Protein AF-A0A1A8LZZ4-F1 (afdb_monomer_lite)

InterPro domains:
  IPR058899 TGFBR3/Endoglin-like, N-terminal domain [PF26060] (13-72)

Foldseek 3Di:
DEDDDDDDDPPDPQEEEDEDEDPDPPDDPQDEAEYEAEDPDAHEYEYHYDPDQFQRHYEYHYDPNHHYDYDRYRYDD

Radius of gyration: 13.05 Å; chains: 1; bounding box: 31×26×30 Å

Sequence (77 aa):
HAIASERVTERSGNKMTVLLRPLSSSLSPLRTVHLVLSSKLPVSWVLESEQLPPSFPVSVQVSTNSSVQSHDLIVRV

Organism: NCBI:txid704102

Secondary structure (DSSP, 8-state):
-EEE-----TTSTTEEEEEE--SSSS--S--PEEEEEE-SS--EEEEEESSPPTTEEEEEEE-TT-EEEESSEEEE-

pLDDT: mean 81.45, std 15.97, range [40.47, 95.44]

Structure (mmCIF, N/CA/C/O backbone):
data_AF-A0A1A8LZZ4-F1
#
_entry.id   AF-A0A1A8LZZ4-F1
#
loop_
_atom_site.group_PDB
_atom_site.id
_atom_site.type_symbol
_atom_site.label_atom_id
_atom_site.label_alt_id
_atom_site.label_comp_id
_atom_site.label_asym_id
_atom_site.label_entity_id
_atom_site.label_seq_id
_atom_site.pdbx_PDB_ins_code
_atom_site.Cartn_x
_atom_site.Cartn_y
_atom_site.Cartn_z
_atom_site.occupancy
_atom_site.B_iso_or_equiv
_atom_site.auth_seq_id
_atom_site.auth_comp_id
_atom_site.auth_asym_id
_atom_site.auth_atom_id
_atom_site.pdbx_PDB_model_num
ATOM 1 N N . HIS A 1 1 ? -6.056 -2.218 -3.377 1.00 58.00 1 HIS A N 1
ATOM 2 C CA . HIS A 1 1 ? -6.379 -1.066 -4.253 1.00 58.00 1 HIS A CA 1
ATOM 3 C C . HIS A 1 1 ? -5.230 -0.852 -5.233 1.00 58.00 1 HIS A C 1
ATOM 5 O O . HIS A 1 1 ? -4.090 -1.067 -4.834 1.00 58.00 1 HIS A O 1
ATOM 11 N N . ALA A 1 2 ? -5.513 -0.478 -6.486 1.00 40.47 2 ALA A N 1
ATOM 12 C CA . ALA A 1 2 ? -4.496 -0.203 -7.506 1.00 40.47 2 ALA A CA 1
ATOM 13 C C . ALA A 1 2 ? -4.491 1.296 -7.831 1.00 40.47 2 ALA A C 1
ATOM 15 O O . ALA A 1 2 ? -5.546 1.858 -8.119 1.00 40.47 2 ALA A O 1
ATOM 16 N N . ILE A 1 3 ? -3.322 1.933 -7.754 1.00 55.22 3 ILE A N 1
ATOM 17 C CA . ILE A 1 3 ? -3.130 3.340 -8.121 1.00 55.22 3 ILE A CA 1
ATOM 18 C C . ILE A 1 3 ? -2.142 3.363 -9.289 1.00 55.22 3 ILE A C 1
ATOM 20 O O . ILE A 1 3 ? -1.025 2.867 -9.159 1.00 55.22 3 ILE A O 1
ATOM 24 N N . ALA A 1 4 ? -2.559 3.927 -10.422 1.00 42.22 4 ALA A N 1
ATOM 25 C CA . ALA A 1 4 ? -1.708 4.187 -11.579 1.00 42.22 4 ALA A CA 1
ATOM 26 C C . ALA A 1 4 ? -1.640 5.706 -11.795 1.00 42.22 4 ALA A C 1
ATOM 28 O O . ALA A 1 4 ? -2.676 6.369 -11.793 1.00 42.22 4 ALA A O 1
ATOM 29 N N . SER A 1 5 ? -0.436 6.261 -11.944 1.00 52.38 5 SER A N 1
ATOM 30 C CA . SER A 1 5 ? -0.222 7.702 -12.138 1.00 52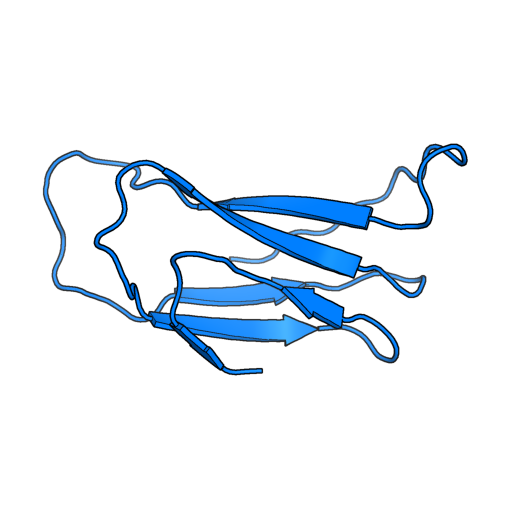.38 5 SER A CA 1
ATOM 31 C C . SER A 1 5 ? 0.513 7.965 -13.451 1.00 52.38 5 SER A C 1
ATOM 33 O O . SER A 1 5 ? 1.578 7.394 -13.683 1.00 52.38 5 SER A O 1
ATOM 35 N N . GLU A 1 6 ? -0.053 8.822 -14.308 1.00 46.25 6 GLU A N 1
ATOM 36 C CA . GLU A 1 6 ? 0.476 9.160 -15.644 1.00 46.25 6 GLU A CA 1
ATOM 37 C C . GLU A 1 6 ? 1.009 10.607 -15.755 1.00 46.25 6 GLU A C 1
ATOM 39 O O . GLU A 1 6 ? 1.414 11.034 -16.831 1.00 46.25 6 GLU A O 1
ATOM 44 N N . ARG A 1 7 ? 1.104 11.394 -14.672 1.00 47.75 7 ARG A N 1
ATOM 45 C CA . ARG A 1 7 ? 1.637 12.769 -14.781 1.00 47.75 7 ARG A CA 1
ATOM 46 C C . ARG A 1 7 ? 2.778 13.057 -13.814 1.00 47.75 7 ARG A C 1
ATOM 48 O O . ARG A 1 7 ? 2.573 13.268 -12.625 1.00 47.75 7 ARG A O 1
ATOM 55 N N . VAL A 1 8 ? 3.983 13.090 -14.380 1.00 48.91 8 VAL A N 1
ATOM 56 C CA . VAL A 1 8 ? 5.237 13.493 -13.737 1.00 48.91 8 VAL A CA 1
ATOM 57 C C . VAL A 1 8 ? 5.419 14.994 -13.963 1.00 48.91 8 VAL A C 1
ATOM 59 O O . VAL A 1 8 ? 5.649 15.431 -15.086 1.00 48.91 8 VAL A O 1
ATOM 62 N N . THR A 1 9 ? 5.287 15.805 -12.915 1.00 47.56 9 THR A N 1
ATOM 63 C CA . THR A 1 9 ? 5.753 17.200 -12.929 1.00 47.56 9 THR A CA 1
ATOM 64 C C . THR A 1 9 ? 7.186 17.232 -12.405 1.00 47.56 9 THR A C 1
ATOM 66 O O . THR A 1 9 ? 7.418 16.968 -11.227 1.00 47.56 9 THR A O 1
ATOM 69 N N . GLU A 1 10 ? 8.133 17.550 -13.287 1.00 46.69 10 GLU A N 1
ATOM 70 C CA . GLU A 1 10 ? 9.602 17.438 -13.169 1.00 46.69 10 GLU A CA 1
ATOM 71 C C . GLU A 1 10 ? 10.292 18.285 -12.071 1.00 46.69 10 GLU A C 1
ATOM 73 O O . GLU A 1 10 ? 11.456 18.645 -12.212 1.00 46.69 10 GLU A O 1
ATOM 78 N N . ARG A 1 11 ? 9.629 18.644 -10.965 1.00 48.78 11 ARG A N 1
ATOM 79 C CA . ARG A 1 11 ? 10.213 19.571 -9.969 1.00 48.78 11 ARG A CA 1
ATOM 80 C C . ARG A 1 11 ? 10.395 19.023 -8.553 1.00 48.78 11 ARG A C 1
ATOM 82 O O . ARG A 1 11 ? 10.979 19.697 -7.715 1.00 48.78 11 ARG A O 1
ATOM 89 N N . SER A 1 12 ? 9.958 17.796 -8.292 1.00 51.56 12 SER A N 1
ATOM 90 C CA . SER A 1 12 ? 10.197 17.069 -7.041 1.00 51.56 12 SER A CA 1
ATOM 91 C C . SER A 1 12 ? 10.588 15.658 -7.442 1.00 51.56 12 SER A C 1
ATOM 93 O O . SER A 1 12 ? 9.769 14.975 -8.051 1.00 51.56 12 SER A O 1
ATOM 95 N N . GLY A 1 13 ? 11.846 15.260 -7.222 1.00 61.38 13 GLY A N 1
ATOM 96 C CA . GLY A 1 13 ? 12.365 13.975 -7.700 1.00 61.38 13 GLY A CA 1
ATOM 97 C C . GLY A 1 13 ? 11.385 12.846 -7.399 1.00 61.38 13 GLY A C 1
ATOM 98 O O . GLY A 1 13 ? 11.139 12.602 -6.231 1.00 61.38 13 GLY A O 1
ATOM 99 N N . ASN A 1 14 ? 10.791 12.262 -8.448 1.00 80.25 14 ASN A N 1
ATOM 100 C CA . ASN A 1 14 ? 9.753 11.220 -8.503 1.00 80.25 14 ASN A CA 1
ATOM 101 C C . ASN A 1 14 ? 9.150 10.760 -7.158 1.00 80.25 14 ASN A C 1
ATOM 103 O O . ASN A 1 14 ? 9.141 9.570 -6.860 1.00 80.25 14 ASN A O 1
ATOM 107 N N . LYS A 1 15 ? 8.655 11.678 -6.327 1.00 89.88 15 LYS A N 1
ATOM 108 C CA . LYS A 1 15 ? 8.127 11.375 -4.995 1.00 89.88 15 LYS A CA 1
ATOM 109 C C . LYS A 1 15 ? 6.614 11.468 -5.053 1.00 89.88 15 LYS A C 1
ATOM 111 O O . LYS A 1 15 ? 6.082 12.486 -5.490 1.00 89.88 15 LYS A O 1
ATOM 116 N N . MET A 1 16 ? 5.928 10.423 -4.601 1.00 90.06 16 MET A N 1
ATOM 117 C CA . MET A 1 16 ? 4.470 10.348 -4.646 1.00 90.06 16 MET A CA 1
ATOM 118 C C . MET A 1 16 ? 3.898 9.960 -3.288 1.00 90.06 16 MET A C 1
ATOM 120 O O . MET A 1 16 ? 4.306 8.964 -2.700 1.00 90.06 16 MET A O 1
ATOM 124 N N . THR A 1 17 ? 2.932 10.735 -2.803 1.00 92.12 17 THR A N 1
ATOM 125 C CA . THR A 1 17 ? 2.243 10.454 -1.540 1.00 92.12 17 THR A CA 1
ATOM 126 C C . THR A 1 17 ? 0.940 9.701 -1.802 1.00 92.12 17 THR A C 1
ATOM 128 O O . THR A 1 17 ? 0.184 10.047 -2.710 1.00 92.12 17 THR A O 1
ATOM 131 N N . VAL A 1 18 ? 0.669 8.679 -0.995 1.00 92.25 18 VAL A N 1
ATOM 132 C CA . VAL A 1 18 ? -0.575 7.910 -0.980 1.00 92.25 18 VAL A CA 1
ATOM 133 C C . VAL A 1 18 ? -1.188 8.042 0.407 1.00 92.25 18 VAL A C 1
ATOM 135 O O . VAL A 1 18 ? -0.635 7.550 1.388 1.00 92.25 18 VAL A O 1
ATOM 138 N N . LEU A 1 19 ? -2.346 8.694 0.470 1.00 91.75 19 LEU A N 1
ATOM 139 C CA . LEU A 1 19 ? -3.107 8.866 1.701 1.00 91.75 19 LEU A CA 1
ATOM 140 C C . LEU A 1 19 ? -4.123 7.732 1.857 1.00 91.75 19 LEU A C 1
ATOM 142 O O . LEU A 1 19 ? -4.988 7.536 1.000 1.00 91.75 19 LEU A O 1
ATOM 146 N N . LEU A 1 20 ? -4.038 7.002 2.965 1.00 89.75 20 LEU A N 1
ATOM 147 C CA . LEU A 1 20 ? -5.002 5.978 3.345 1.00 89.75 20 LEU A CA 1
ATOM 148 C C . LEU A 1 20 ? -5.963 6.542 4.390 1.00 89.75 20 LEU A C 1
ATOM 150 O O . LEU A 1 20 ? -5.542 6.944 5.472 1.00 89.75 20 LEU A O 1
ATOM 154 N N . ARG A 1 21 ? -7.258 6.523 4.071 1.00 89.38 21 ARG A N 1
ATOM 155 C CA . ARG A 1 21 ? -8.326 6.940 4.983 1.00 89.38 21 ARG A CA 1
ATOM 156 C C . ARG A 1 21 ? -9.499 5.956 4.944 1.00 89.38 21 ARG A C 1
ATOM 158 O O . ARG A 1 21 ? -9.835 5.470 3.856 1.00 89.38 21 ARG A O 1
ATOM 165 N N . PRO A 1 22 ? -10.143 5.651 6.081 1.00 85.44 22 PRO A N 1
ATOM 166 C CA . PRO A 1 22 ? 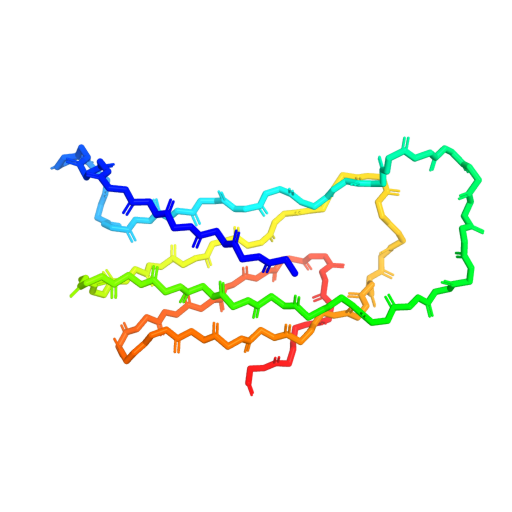-11.386 4.890 6.094 1.00 85.44 22 PRO A CA 1
ATOM 167 C C . PRO A 1 22 ? -12.492 5.594 5.300 1.00 85.44 22 PRO A C 1
ATOM 169 O O . PRO A 1 22 ? -12.600 6.818 5.308 1.00 85.44 22 PRO A O 1
ATOM 172 N N . LEU A 1 23 ? -13.354 4.815 4.644 1.00 82.12 23 LEU A N 1
ATOM 173 C CA . LEU A 1 23 ? -14.561 5.341 3.988 1.00 82.12 23 LEU A CA 1
ATOM 174 C C . LEU A 1 23 ? -15.726 5.548 4.970 1.00 82.12 23 LEU A C 1
ATOM 176 O O . LEU A 1 23 ? -16.688 6.236 4.644 1.00 82.12 23 LEU A O 1
ATOM 180 N N . SER A 1 24 ? -15.651 4.945 6.159 1.00 78.44 24 SER A N 1
ATOM 181 C CA . SER A 1 24 ? -16.678 5.009 7.200 1.00 78.44 24 SER A CA 1
ATOM 182 C C . SER A 1 24 ? -16.046 5.089 8.585 1.00 78.44 24 SER A C 1
ATOM 184 O O . SER A 1 24 ? -15.012 4.467 8.824 1.00 78.44 24 SER A O 1
ATOM 186 N N . SER A 1 25 ? -16.724 5.762 9.516 1.00 68.25 25 SER A N 1
ATOM 187 C CA . SER A 1 25 ? -16.343 5.826 10.935 1.00 68.25 25 SER A CA 1
ATOM 188 C C . SER A 1 25 ? -16.528 4.500 11.677 1.00 68.25 25 SER A C 1
ATOM 190 O O . SER A 1 25 ? -15.907 4.289 12.717 1.00 68.25 25 SER A O 1
ATOM 192 N N . SER A 1 26 ? -17.349 3.580 11.151 1.00 68.56 26 SER A N 1
ATOM 193 C CA . SER A 1 26 ? -17.403 2.219 11.675 1.00 68.56 26 SER A CA 1
ATOM 194 C C . SER A 1 26 ? -16.099 1.510 11.333 1.00 68.56 26 SER A C 1
ATOM 196 O O . SER A 1 26 ? -15.847 1.174 10.169 1.00 68.56 26 SER A O 1
ATOM 198 N N . LEU A 1 27 ? -15.278 1.281 12.353 1.00 63.72 27 LEU A N 1
ATOM 199 C CA . LEU A 1 27 ? -14.097 0.442 12.254 1.00 63.72 27 LEU A CA 1
ATOM 200 C C . LEU A 1 27 ? -14.564 -0.977 11.915 1.00 63.72 27 LEU A C 1
ATOM 202 O O . LEU A 1 27 ? -14.994 -1.744 12.773 1.00 63.72 27 LEU A O 1
ATOM 206 N N . SER A 1 28 ? -14.515 -1.307 10.625 1.00 64.12 28 SER A N 1
ATOM 207 C CA . SER A 1 28 ? -14.527 -2.700 10.183 1.00 64.12 28 SER A CA 1
ATOM 208 C C . SER A 1 28 ? -13.408 -3.450 10.917 1.00 64.12 28 SER A C 1
ATOM 210 O O . SER A 1 28 ? -12.417 -2.810 11.284 1.00 64.12 28 SER A O 1
ATOM 212 N N . PRO A 1 29 ? -13.502 -4.780 11.104 1.00 68.12 29 PRO A N 1
ATOM 213 C CA . PRO A 1 29 ? -12.390 -5.540 11.667 1.00 68.12 29 PRO A CA 1
ATOM 214 C C . PRO A 1 29 ? -11.092 -5.165 10.945 1.00 68.12 29 PRO A C 1
ATOM 216 O O . PRO A 1 29 ? -11.096 -4.985 9.723 1.00 68.12 29 PRO A O 1
ATOM 219 N N . LEU A 1 30 ? -10.017 -4.989 11.718 1.00 73.69 30 LEU A N 1
ATOM 220 C CA . LEU A 1 30 ? -8.685 -4.628 11.233 1.00 73.69 30 LEU A CA 1
ATOM 221 C C . LEU A 1 30 ? -8.261 -5.621 10.144 1.00 73.69 30 LEU A C 1
ATOM 223 O O . LEU A 1 30 ? -7.869 -6.750 10.431 1.00 73.69 30 LEU A O 1
ATOM 227 N N . ARG A 1 31 ? -8.391 -5.211 8.882 1.00 83.38 31 ARG A N 1
ATOM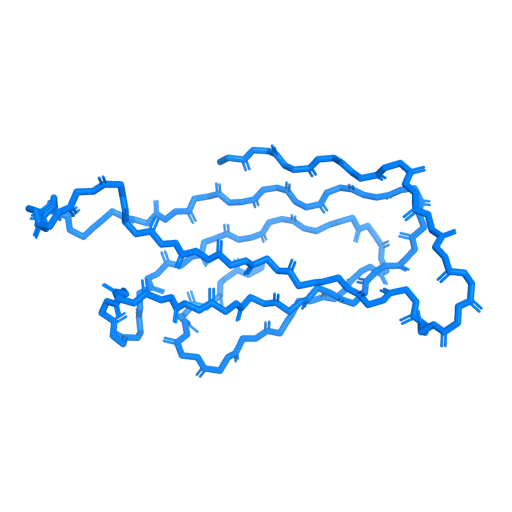 228 C CA . ARG A 1 31 ? -8.013 -6.001 7.710 1.00 83.38 31 ARG A CA 1
ATOM 229 C C . ARG A 1 31 ? -6.737 -5.423 7.130 1.00 83.38 31 ARG A C 1
ATOM 231 O O . ARG A 1 31 ? -6.670 -4.219 6.900 1.00 83.38 31 ARG A O 1
ATOM 238 N N . THR A 1 32 ? -5.765 -6.283 6.846 1.00 87.69 32 THR A N 1
ATOM 239 C CA . THR A 1 32 ? -4.568 -5.891 6.098 1.00 87.69 32 THR A CA 1
ATOM 240 C C . THR A 1 32 ? -4.971 -5.320 4.743 1.00 87.69 32 THR A C 1
ATOM 242 O O . THR A 1 32 ? -5.723 -5.946 3.993 1.00 87.69 32 THR A O 1
ATOM 245 N N . VAL A 1 33 ? -4.465 -4.133 4.414 1.00 88.81 33 VAL A N 1
ATOM 246 C CA . VAL A 1 33 ? -4.667 -3.532 3.091 1.00 88.81 33 VAL A CA 1
ATOM 247 C C . VAL A 1 33 ? -3.531 -3.955 2.173 1.00 88.81 33 VAL A C 1
ATOM 249 O O . VAL A 1 33 ? -2.364 -3.804 2.516 1.00 88.81 33 VAL A O 1
ATOM 252 N N . HIS A 1 34 ? -3.880 -4.454 0.988 1.00 92.62 34 HIS A N 1
ATOM 253 C CA . HIS A 1 34 ? -2.923 -4.766 -0.070 1.00 92.62 34 HIS A CA 1
ATOM 254 C C . HIS A 1 34 ? -2.905 -3.637 -1.112 1.00 92.62 34 HIS A C 1
ATOM 256 O O . HIS A 1 34 ? -3.938 -3.303 -1.718 1.00 92.62 34 HIS A O 1
ATOM 262 N N . LEU A 1 35 ? -1.732 -3.041 -1.309 1.00 93.62 35 LEU A N 1
ATOM 263 C CA . LEU A 1 35 ? -1.463 -1.971 -2.264 1.00 93.62 35 LEU A CA 1
ATOM 264 C C . LEU A 1 35 ? -0.486 -2.459 -3.325 1.00 93.62 35 LEU A C 1
ATOM 266 O O . LEU A 1 35 ? 0.539 -3.054 -3.008 1.00 93.62 35 LEU A O 1
ATOM 270 N N . VAL A 1 36 ? -0.789 -2.151 -4.581 1.00 94.25 36 VAL A N 1
ATOM 271 C CA . VAL A 1 36 ? 0.144 -2.334 -5.694 1.00 94.25 36 VAL A CA 1
ATOM 272 C C . VAL A 1 36 ? 0.419 -0.959 -6.281 1.00 94.25 36 VAL A C 1
ATOM 274 O O . VAL A 1 36 ? -0.492 -0.304 -6.796 1.00 94.25 36 VAL A O 1
ATOM 277 N N . LEU A 1 37 ? 1.665 -0.515 -6.152 1.00 92.69 37 LEU A N 1
ATOM 278 C CA . LEU A 1 37 ? 2.157 0.789 -6.575 1.00 92.69 37 LEU A CA 1
ATOM 279 C C . LEU A 1 37 ? 3.062 0.590 -7.790 1.00 92.69 37 LEU A C 1
ATOM 281 O O . LEU A 1 37 ? 4.236 0.235 -7.671 1.00 92.69 37 LEU A O 1
ATOM 285 N N . SER A 1 38 ? 2.486 0.775 -8.975 1.00 91.19 38 SER A N 1
ATOM 286 C CA . SER A 1 38 ? 3.178 0.543 -10.240 1.00 91.19 38 SER A CA 1
ATOM 287 C C . SER A 1 38 ? 3.428 1.853 -10.974 1.00 91.19 38 SER A C 1
ATOM 289 O O . SER A 1 38 ? 2.540 2.695 -11.114 1.00 91.19 38 SER A O 1
ATOM 291 N N . SER A 1 39 ? 4.655 2.018 -11.452 1.00 86.75 39 SER A N 1
ATOM 292 C CA . SER A 1 39 ? 5.114 3.185 -12.196 1.00 86.75 39 SER A CA 1
ATOM 293 C C . SER A 1 39 ? 6.110 2.755 -13.268 1.00 86.75 39 SER A C 1
ATOM 295 O O . SER A 1 39 ? 6.874 1.810 -13.071 1.00 86.75 39 SER A O 1
ATOM 297 N N . LYS A 1 40 ? 6.118 3.467 -14.403 1.00 88.00 40 LYS A N 1
ATOM 298 C CA . LYS A 1 40 ? 7.103 3.253 -15.481 1.00 88.00 40 LYS A CA 1
ATOM 299 C C . LYS A 1 40 ? 8.509 3.724 -15.097 1.00 88.00 40 LYS A C 1
ATOM 301 O O . LYS A 1 40 ? 9.486 3.235 -15.649 1.00 88.00 40 LYS A O 1
ATOM 306 N N . LEU A 1 41 ? 8.600 4.687 -14.182 1.00 88.75 41 LEU A N 1
ATOM 307 C CA . LEU A 1 41 ? 9.853 5.250 -13.683 1.00 88.75 41 LEU A CA 1
ATOM 308 C C . LEU A 1 41 ? 10.022 4.922 -12.192 1.00 88.75 41 LEU A C 1
ATOM 310 O O . LEU A 1 41 ? 9.007 4.739 -11.515 1.00 88.75 41 LEU A O 1
ATOM 314 N N . PRO A 1 42 ? 11.259 4.885 -11.665 1.00 90.31 42 PRO A N 1
ATOM 315 C CA . PRO A 1 42 ? 11.512 4.764 -10.230 1.00 90.31 42 PRO A CA 1
ATOM 316 C C . PRO A 1 42 ? 10.802 5.873 -9.446 1.00 90.31 42 PRO A C 1
ATOM 318 O O . PRO A 1 42 ? 10.987 7.052 -9.764 1.00 90.31 42 PRO A O 1
ATOM 321 N N . VAL A 1 43 ? 9.994 5.501 -8.448 1.00 91.94 43 VAL A N 1
ATOM 322 C CA . VAL A 1 43 ? 9.225 6.428 -7.602 1.00 91.94 43 VAL A CA 1
ATOM 323 C C . VAL A 1 43 ? 9.516 6.176 -6.120 1.00 91.94 43 VAL A C 1
ATOM 325 O O . VAL A 1 43 ? 9.568 5.034 -5.662 1.00 91.94 43 VAL A O 1
ATOM 328 N N . SER A 1 44 ? 9.665 7.254 -5.356 1.00 93.56 44 SER A N 1
ATOM 329 C CA . SER A 1 44 ? 9.712 7.234 -3.893 1.00 93.56 44 SER A CA 1
ATOM 330 C C . SER A 1 44 ? 8.307 7.453 -3.336 1.00 93.56 44 SER A C 1
ATOM 332 O O . SER A 1 44 ? 7.810 8.581 -3.284 1.00 93.56 44 SER A O 1
ATOM 334 N N . TRP A 1 45 ? 7.647 6.368 -2.948 1.00 93.94 45 TRP A N 1
ATOM 335 C CA . TRP A 1 45 ? 6.294 6.375 -2.406 1.00 93.94 45 TRP A CA 1
ATOM 336 C C . TRP A 1 45 ? 6.304 6.719 -0.915 1.00 93.94 45 TRP A C 1
ATOM 338 O O . TRP A 1 45 ? 7.058 6.135 -0.140 1.00 93.94 45 TRP A O 1
ATOM 348 N N . VAL A 1 46 ? 5.432 7.630 -0.494 1.00 94.00 46 VAL A N 1
ATOM 349 C CA . VAL A 1 46 ? 5.182 7.930 0.921 1.00 94.00 46 VAL A CA 1
ATOM 350 C C . VAL A 1 46 ? 3.757 7.531 1.257 1.00 94.00 46 VAL A C 1
ATOM 352 O O . VAL A 1 46 ? 2.818 8.044 0.655 1.00 94.00 46 VAL A O 1
ATOM 355 N N . LEU A 1 47 ? 3.592 6.611 2.202 1.00 93.44 47 LEU A N 1
ATOM 356 C CA . LEU A 1 47 ? 2.288 6.241 2.734 1.00 93.44 47 LEU A CA 1
ATOM 357 C C . LEU A 1 47 ? 1.985 7.074 3.973 1.00 93.44 47 LEU A C 1
ATOM 359 O O . LEU A 1 47 ? 2.723 7.040 4.961 1.00 93.44 47 LEU A O 1
ATOM 363 N N . GLU A 1 48 ? 0.866 7.779 3.913 1.00 91.12 48 GLU A N 1
ATOM 364 C CA . GLU A 1 48 ? 0.307 8.536 5.023 1.00 91.12 48 GLU A CA 1
ATOM 365 C C . GLU A 1 48 ? -1.030 7.929 5.424 1.00 91.12 48 GLU A C 1
ATO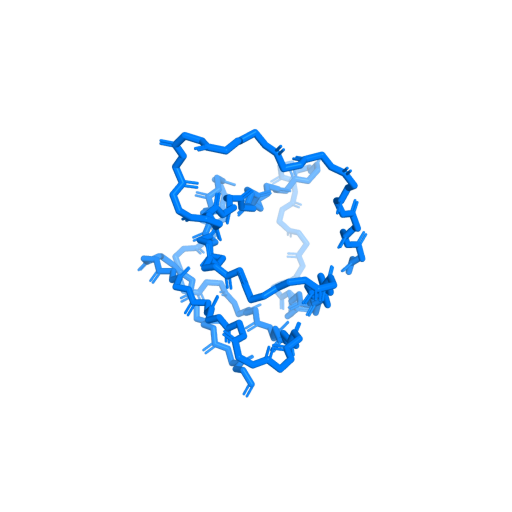M 367 O O . GLU A 1 48 ? -1.750 7.346 4.607 1.00 91.12 48 GLU A O 1
ATOM 372 N N . SER A 1 49 ? -1.362 8.062 6.700 1.00 89.31 49 SER A N 1
ATOM 373 C CA . SER A 1 49 ? -2.604 7.552 7.249 1.00 89.31 49 SER A CA 1
ATOM 374 C C . SER A 1 49 ? -3.395 8.661 7.908 1.00 89.31 49 SER A C 1
ATOM 376 O O . SER A 1 49 ? -2.891 9.356 8.784 1.00 89.31 49 SER A O 1
ATOM 378 N N . GLU A 1 50 ? -4.659 8.773 7.534 1.00 88.81 50 GLU A N 1
ATOM 379 C CA . GLU A 1 50 ? -5.616 9.663 8.170 1.00 88.81 50 GLU A CA 1
ATOM 380 C C . GLU A 1 50 ? -6.682 8.815 8.857 1.00 88.81 50 GLU A C 1
ATOM 382 O O . GLU A 1 50 ? -7.323 7.974 8.225 1.00 88.81 50 GLU A O 1
ATOM 387 N N . GLN A 1 51 ? -6.873 9.033 10.162 1.00 86.00 51 GLN A N 1
ATOM 388 C CA . GLN A 1 51 ? -7.899 8.353 10.967 1.00 86.00 51 GLN A CA 1
ATOM 389 C C . GLN A 1 51 ? -7.795 6.815 10.962 1.00 86.00 51 GLN A C 1
ATOM 391 O O . GLN A 1 51 ? -8.742 6.122 11.339 1.00 86.00 51 GLN A O 1
ATOM 396 N N . LEU A 1 52 ? -6.648 6.264 10.553 1.00 85.75 52 LEU A N 1
ATOM 397 C CA . LEU A 1 52 ? -6.344 4.854 10.749 1.00 85.75 52 LEU A CA 1
ATOM 398 C C . LEU A 1 52 ? -5.727 4.647 12.133 1.00 85.75 52 LEU A C 1
ATOM 400 O O . LEU A 1 52 ? -5.028 5.529 12.637 1.00 85.75 52 LEU A O 1
ATOM 404 N N . PRO A 1 53 ? -5.950 3.474 12.742 1.00 85.75 53 PRO A N 1
ATOM 405 C CA . PRO A 1 53 ? -5.230 3.089 13.942 1.00 85.75 53 PRO A CA 1
ATOM 406 C C . PRO A 1 53 ? -3.712 3.157 13.711 1.00 85.75 53 PRO A C 1
ATOM 408 O O . PRO A 1 53 ? -3.249 2.758 12.637 1.00 85.75 53 PRO A O 1
ATOM 411 N N . PRO A 1 54 ? -2.927 3.598 14.708 1.00 84.19 54 PRO A N 1
ATOM 412 C CA . PRO A 1 54 ? -1.479 3.469 14.656 1.00 84.19 54 PRO A CA 1
ATOM 413 C C . PRO A 1 54 ? -1.098 2.020 14.363 1.00 84.19 54 PRO A C 1
ATOM 415 O O . PRO A 1 54 ? -1.754 1.093 14.844 1.00 84.19 54 PRO A O 1
ATOM 418 N N . SER A 1 55 ? -0.025 1.813 13.605 1.00 87.25 55 SER A N 1
ATOM 419 C CA . SER A 1 55 ? 0.460 0.473 13.258 1.00 87.25 55 SER A CA 1
ATOM 420 C C . SER A 1 55 ? -0.503 -0.356 12.396 1.00 87.25 55 SER A C 1
ATOM 422 O O . SER A 1 55 ? -0.426 -1.585 12.375 1.00 87.25 55 SER A O 1
ATOM 424 N N . PHE A 1 56 ? -1.408 0.293 11.661 1.00 88.31 56 PHE A N 1
ATOM 425 C CA . PHE A 1 56 ? -2.301 -0.400 10.739 1.00 88.31 56 PHE A CA 1
ATOM 426 C C . PHE A 1 56 ? -1.495 -1.214 9.698 1.00 88.31 56 PHE A C 1
ATOM 428 O O .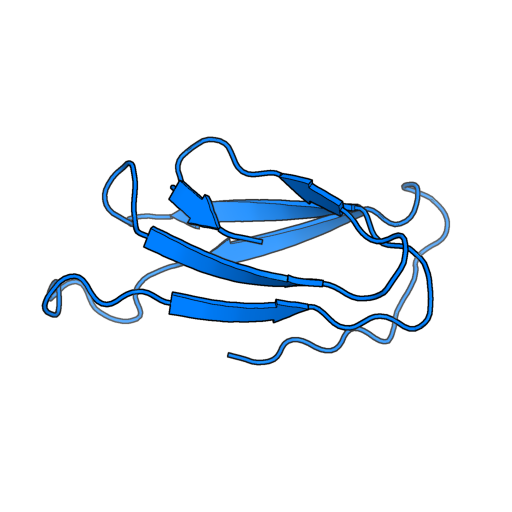 PHE A 1 56 ? -0.567 -0.670 9.086 1.00 88.31 56 PHE A O 1
ATOM 435 N N . PRO A 1 57 ? -1.807 -2.512 9.495 1.00 91.75 57 PRO A N 1
ATOM 436 C CA . PRO A 1 57 ? -1.020 -3.382 8.630 1.00 91.75 57 PRO A CA 1
ATOM 437 C C . PRO A 1 57 ? -1.302 -3.125 7.147 1.00 91.75 57 PRO A C 1
ATOM 439 O O . PRO A 1 57 ? -2.438 -3.233 6.673 1.00 91.75 57 PRO A O 1
ATOM 442 N N . VAL A 1 58 ? -0.239 -2.862 6.389 1.00 92.31 58 VAL A N 1
ATOM 443 C CA . VAL A 1 58 ? -0.284 -2.645 4.942 1.00 92.31 58 VAL A CA 1
ATOM 444 C C . VAL A 1 58 ? 0.756 -3.527 4.257 1.00 92.31 58 VAL A C 1
ATOM 446 O O . VAL A 1 58 ? 1.940 -3.500 4.582 1.00 92.31 58 VAL A O 1
ATOM 449 N N . SER A 1 59 ? 0.311 -4.315 3.285 1.00 94.25 59 SER A N 1
ATOM 450 C CA . SER A 1 59 ? 1.176 -5.053 2.368 1.00 94.25 59 SER A CA 1
ATOM 451 C C . SER A 1 59 ? 1.290 -4.264 1.068 1.00 94.25 59 SER A C 1
ATOM 453 O O . SER A 1 59 ? 0.275 -3.868 0.493 1.00 94.25 59 SER A O 1
ATOM 455 N N . VAL A 1 60 ? 2.513 -4.003 0.618 1.00 94.56 60 VAL A N 1
ATOM 456 C CA . VAL A 1 60 ? 2.799 -3.110 -0.504 1.00 94.56 60 VAL A CA 1
ATOM 457 C C . VAL A 1 60 ? 3.670 -3.832 -1.512 1.00 94.56 60 VAL A C 1
ATOM 459 O O . VAL A 1 60 ? 4.737 -4.307 -1.172 1.00 94.56 60 VAL A O 1
ATOM 462 N N . GLN A 1 61 ? 3.261 -3.847 -2.771 1.00 95.44 61 GLN A N 1
ATOM 463 C CA . GLN A 1 61 ? 4.131 -4.221 -3.879 1.00 95.44 61 GLN A CA 1
ATOM 464 C C . GLN A 1 61 ? 4.494 -2.964 -4.656 1.00 95.44 61 GLN A C 1
ATOM 466 O O . GLN A 1 61 ? 3.608 -2.185 -5.013 1.00 95.44 61 GLN A O 1
ATOM 471 N N . VAL A 1 62 ? 5.783 -2.768 -4.921 1.00 93.31 62 VAL A N 1
ATOM 472 C CA . VAL A 1 62 ? 6.294 -1.616 -5.673 1.00 93.31 62 VAL A CA 1
ATOM 473 C C . VAL A 1 62 ? 6.974 -2.063 -6.964 1.00 93.31 62 VAL A C 1
ATOM 475 O O . VAL A 1 62 ? 7.491 -3.177 -7.057 1.00 93.31 62 VAL A O 1
ATOM 478 N N . SER A 1 63 ? 6.977 -1.191 -7.972 1.00 92.12 63 SER A N 1
ATOM 479 C CA . SER A 1 63 ? 7.766 -1.386 -9.193 1.00 92.12 63 SER A CA 1
ATOM 480 C C . SER A 1 63 ? 9.273 -1.434 -8.901 1.00 92.12 63 SER A C 1
ATOM 482 O O . SER A 1 63 ? 9.754 -0.928 -7.887 1.00 92.12 63 SER A O 1
ATOM 484 N N . THR A 1 64 ? 10.042 -2.043 -9.805 1.00 91.38 64 THR A N 1
ATOM 485 C CA . THR A 1 64 ? 11.504 -2.138 -9.689 1.00 91.38 64 THR A CA 1
ATOM 486 C C . THR A 1 64 ? 12.138 -0.758 -9.505 1.00 91.38 64 THR A C 1
ATOM 488 O O . THR A 1 64 ? 11.759 0.199 -10.178 1.00 91.38 64 THR A O 1
ATOM 491 N N . ASN A 1 65 ? 13.121 -0.666 -8.606 1.00 91.56 65 ASN A N 1
ATOM 492 C CA . ASN A 1 65 ? 13.818 0.571 -8.228 1.00 91.56 65 ASN A CA 1
AT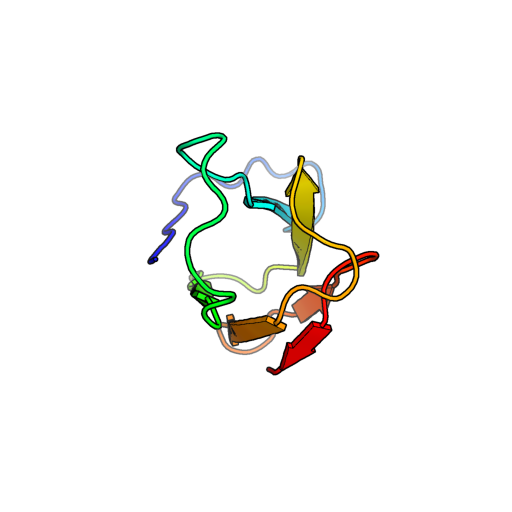OM 493 C C . ASN A 1 65 ? 12.933 1.653 -7.587 1.00 91.56 65 ASN A C 1
ATOM 495 O O . ASN A 1 65 ? 13.415 2.756 -7.331 1.00 91.56 65 ASN A O 1
ATOM 499 N N . SER A 1 66 ? 11.670 1.353 -7.289 1.00 92.31 66 SER A N 1
ATOM 500 C CA . SER A 1 66 ? 10.844 2.200 -6.436 1.00 92.31 66 SER A CA 1
ATOM 501 C C . SER A 1 66 ? 11.076 1.872 -4.964 1.00 92.31 66 SER A C 1
ATOM 503 O O . SER A 1 66 ? 11.495 0.772 -4.604 1.00 92.31 66 SER A O 1
ATOM 505 N N . SER A 1 67 ? 10.793 2.839 -4.098 1.00 93.19 67 SER A N 1
ATOM 506 C CA . SER A 1 67 ? 10.886 2.686 -2.645 1.00 93.19 67 SER A CA 1
ATOM 507 C C . SER A 1 67 ? 9.576 3.090 -1.988 1.00 93.19 67 SER A C 1
ATOM 509 O O . SER A 1 67 ? 8.807 3.855 -2.564 1.00 93.19 67 SER A O 1
ATOM 511 N N . VAL A 1 68 ? 9.306 2.575 -0.791 1.00 93.88 68 VAL A N 1
ATOM 512 C CA . VAL A 1 68 ? 8.142 2.969 0.005 1.00 93.88 68 VAL A CA 1
ATOM 513 C C . VAL A 1 68 ? 8.576 3.325 1.419 1.00 93.88 68 VAL A C 1
ATOM 515 O O . VAL A 1 68 ? 9.396 2.634 2.020 1.00 93.88 68 VAL A O 1
ATOM 518 N N . GLN A 1 69 ? 8.033 4.420 1.938 1.00 93.50 69 GLN A N 1
ATOM 519 C CA . GLN A 1 69 ? 8.250 4.899 3.298 1.00 93.50 69 GLN A CA 1
ATOM 520 C C . GLN A 1 69 ? 6.907 5.172 3.973 1.00 93.50 69 GLN A C 1
ATOM 522 O O . GLN A 1 69 ? 5.950 5.585 3.321 1.00 93.50 69 GLN A O 1
ATOM 527 N N . SER A 1 70 ? 6.840 4.965 5.284 1.00 91.25 70 SER A N 1
ATOM 528 C CA . SER A 1 70 ? 5.681 5.290 6.116 1.00 91.25 70 SER A CA 1
ATOM 529 C C . SER A 1 70 ? 6.133 5.664 7.521 1.00 91.25 70 SER A C 1
ATOM 531 O O . SER A 1 70 ? 7.125 5.119 8.001 1.00 91.25 70 SER A O 1
ATOM 533 N N . HIS A 1 71 ? 5.377 6.532 8.191 1.00 86.31 71 HIS A N 1
ATOM 534 C CA . HIS A 1 71 ? 5.656 6.920 9.578 1.00 86.31 71 HIS A CA 1
ATOM 535 C C . HIS A 1 71 ? 4.782 6.149 10.578 1.00 86.31 71 HIS A C 1
ATOM 537 O O . HIS A 1 71 ? 5.298 5.624 11.558 1.00 86.31 71 HIS A O 1
ATOM 543 N N . ASP A 1 72 ? 3.489 5.985 10.275 1.00 87.75 72 ASP A N 1
ATOM 544 C CA . ASP A 1 72 ? 2.497 5.504 11.254 1.00 87.75 72 ASP A CA 1
ATOM 545 C C . ASP A 1 72 ? 1.887 4.128 10.912 1.00 87.75 72 ASP A C 1
ATOM 547 O O . ASP A 1 72 ? 1.030 3.609 11.633 1.00 87.75 72 ASP A O 1
ATOM 551 N N . LEU A 1 73 ? 2.332 3.516 9.809 1.00 89.56 73 LEU A N 1
ATOM 552 C CA . LEU A 1 73 ? 1.823 2.252 9.266 1.00 89.56 73 LEU A CA 1
ATOM 553 C C . LEU A 1 73 ? 2.852 1.125 9.414 1.00 89.56 73 LEU A C 1
ATOM 555 O O . LEU A 1 73 ? 4.053 1.352 9.270 1.00 89.56 73 LEU A O 1
ATOM 559 N N . ILE A 1 74 ? 2.386 -0.113 9.619 1.00 91.56 74 ILE A N 1
ATOM 560 C CA . ILE A 1 74 ? 3.249 -1.299 9.502 1.00 91.56 74 ILE A CA 1
ATOM 561 C C . ILE A 1 74 ? 3.265 -1.721 8.037 1.00 91.56 74 ILE A C 1
ATOM 563 O O . ILE A 1 74 ? 2.319 -2.348 7.554 1.00 91.56 74 ILE A O 1
ATOM 567 N N . VAL A 1 75 ? 4.351 -1.395 7.340 1.00 91.69 75 VAL A N 1
ATOM 568 C CA . VAL A 1 75 ? 4.532 -1.726 5.924 1.00 91.69 75 VAL A CA 1
ATOM 569 C C . VAL A 1 75 ? 5.313 -3.027 5.761 1.00 91.69 75 VAL A C 1
ATOM 571 O O . VAL A 1 75 ? 6.392 -3.201 6.323 1.00 91.69 75 VAL A O 1
ATOM 574 N N . ARG A 1 76 ? 4.764 -3.940 4.955 1.00 92.31 76 ARG A N 1
ATOM 575 C CA . ARG A 1 76 ? 5.440 -5.145 4.458 1.00 92.31 76 ARG A CA 1
ATOM 576 C C . ARG A 1 76 ? 5.577 -5.038 2.944 1.00 92.31 76 ARG A C 1
ATOM 578 O O . ARG A 1 76 ? 4.549 -4.999 2.267 1.00 92.31 76 ARG A O 1
ATOM 585 N N . VAL A 1 77 ? 6.815 -4.964 2.458 1.00 85.31 77 VAL A N 1
ATOM 586 C CA . VAL A 1 77 ? 7.161 -4.888 1.026 1.00 85.31 77 VAL A CA 1
ATOM 587 C C . VAL A 1 77 ? 7.406 -6.279 0.464 1.00 85.31 77 VAL A C 1
ATOM 589 O O . VAL A 1 77 ? 8.070 -7.062 1.180 1.00 85.31 77 VAL A O 1
#